Protein AF-A0A9R1W6J4-F1 (afdb_monomer_lite)

pLDDT: mean 84.49, std 11.25, range [44.78, 97.25]

Sequence (154 aa):
MYLENSIALVTLLNKDFIELGVEISDYIEMSWIESALFYTNFLIGNIANIQNEVNWDELGVEAVSRYLSFTRVMYDYMTPFVSKNPSEAFLNYMDLDIGVNSHGKNAYAEGMVYGHKYFKEMNYKRLTMVKTTVDPSNFFRNEQSIPTLSSSWK

Secondary structure (DSSP, 8-state):
---S-HHHHHHHHHHH-GGG---GGG-----HHHHHHHHTT--TT--------------SHHHHHHHHHHHHHHHHHHTTTS--SS----TTS--GGG-----STTHHHHHHHHHHHHH-HHHHHHHHHHHHHH-TT--S--TTPPPPPPTT--

InterPro domains:
  IPR012951 Berberine/berberine-like [PF08031] (89-147)
  IPR016169 FAD-binding, type PCMH, subdomain 2 [G3DSA:3.30.465.10] (86-147)

Organism: Lactuca sativa (NCBI:txid4236)

Radius of gyration: 18.95 Å; chains: 1; bounding box: 54×27×42 Å

Foldseek 3Di:
DDPDDLVVVVVVCCVPPVLLVDDSVNDDDDDPVQVVCVVVVNHVVRPDDDDDDDDDDDDDPVVVVVVVVVSVVVCVVCVVPADVPPRADAVVPDDCVQFWAPLPPCRQVRLCSNLCNHQNDSRLVSLLSVCCVPPVVPPDDDGNDRHHDDPVRD

Structure (mmCIF, N/CA/C/O backbone):
data_AF-A0A9R1W6J4-F1
#
_entry.id   AF-A0A9R1W6J4-F1
#
loop_
_atom_site.group_PDB
_atom_site.id
_atom_site.type_symbol
_atom_site.label_atom_id
_atom_site.label_alt_id
_atom_site.label_comp_id
_atom_site.label_asym_id
_atom_site.label_entity_id
_atom_site.label_seq_id
_atom_site.pdbx_PDB_ins_code
_atom_site.Cartn_x
_atom_site.Cartn_y
_atom_site.Cartn_z
_atom_site.occupancy
_atom_site.B_iso_or_equiv
_atom_site.auth_seq_id
_atom_site.auth_comp_id
_atom_site.auth_asym_id
_atom_site.auth_atom_id
_atom_site.pdbx_PDB_model_num
ATOM 1 N N . MET A 1 1 ? 21.641 -7.433 -0.922 1.00 49.81 1 MET A N 1
ATOM 2 C CA . MET A 1 1 ? 22.790 -6.647 -0.433 1.00 49.81 1 MET A CA 1
ATOM 3 C C . MET A 1 1 ? 23.864 -6.654 -1.513 1.00 49.81 1 MET A C 1
ATOM 5 O O . MET A 1 1 ? 24.483 -7.688 -1.724 1.00 49.81 1 MET A O 1
ATOM 9 N N . TYR A 1 2 ? 23.996 -5.564 -2.271 1.00 57.09 2 TYR A N 1
ATOM 10 C CA . TYR A 1 2 ? 25.115 -5.384 -3.200 1.00 57.09 2 TYR A CA 1
ATOM 11 C C . TYR A 1 2 ? 26.228 -4.693 -2.416 1.00 57.09 2 TYR A C 1
ATOM 13 O O . TYR A 1 2 ? 25.992 -3.642 -1.831 1.00 57.09 2 TYR A O 1
ATOM 21 N N . LEU A 1 3 ? 27.380 -5.348 -2.304 1.00 55.78 3 LEU A N 1
ATOM 22 C CA . LEU A 1 3 ? 28.465 -4.940 -1.405 1.00 55.78 3 LEU A CA 1
ATOM 23 C C . LEU A 1 3 ? 29.525 -4.071 -2.100 1.00 55.78 3 LEU A C 1
ATOM 25 O O . LEU A 1 3 ? 30.570 -3.800 -1.513 1.00 55.78 3 LEU A O 1
ATOM 29 N N . GLU A 1 4 ? 29.276 -3.653 -3.340 1.00 69.12 4 GLU A N 1
ATOM 30 C CA . GLU A 1 4 ? 30.167 -2.762 -4.086 1.00 69.12 4 GLU A CA 1
ATOM 31 C C . GLU A 1 4 ? 29.561 -1.350 -4.209 1.00 69.12 4 GLU A C 1
ATOM 33 O O . GLU A 1 4 ? 28.510 -1.053 -3.645 1.00 69.12 4 GLU A O 1
ATOM 38 N N . ASN A 1 5 ? 30.240 -0.456 -4.933 1.00 76.81 5 ASN A N 1
ATOM 39 C CA . ASN A 1 5 ? 29.849 0.950 -5.067 1.00 76.81 5 ASN A CA 1
ATOM 40 C C . ASN A 1 5 ? 28.531 1.111 -5.859 1.00 76.81 5 ASN A C 1
ATOM 42 O O . ASN A 1 5 ? 28.363 0.520 -6.930 1.00 76.81 5 ASN A O 1
ATOM 46 N N . SER A 1 6 ? 27.633 1.965 -5.355 1.00 80.88 6 SER A N 1
ATOM 47 C CA . SER A 1 6 ? 26.347 2.340 -5.962 1.00 80.88 6 SER A CA 1
ATOM 48 C C . SER A 1 6 ? 26.461 2.748 -7.441 1.00 80.88 6 SER A C 1
ATOM 50 O O . SER A 1 6 ? 25.622 2.363 -8.253 1.00 80.88 6 SER A O 1
ATOM 52 N N . ILE A 1 7 ? 27.546 3.422 -7.837 1.00 85.19 7 ILE A N 1
ATOM 53 C CA . ILE A 1 7 ? 27.816 3.835 -9.225 1.00 85.19 7 ILE A CA 1
ATOM 54 C C . ILE A 1 7 ? 27.919 2.631 -10.175 1.00 85.19 7 ILE A C 1
ATOM 56 O O . ILE A 1 7 ? 27.380 2.665 -11.285 1.00 85.19 7 ILE A O 1
ATOM 60 N N . ALA A 1 8 ? 28.604 1.563 -9.759 1.00 86.19 8 ALA A N 1
ATOM 61 C CA . ALA A 1 8 ? 28.786 0.372 -10.588 1.00 86.19 8 ALA A CA 1
ATOM 62 C C . ALA A 1 8 ? 27.452 -0.360 -10.793 1.00 86.19 8 ALA A C 1
ATOM 64 O O . ALA A 1 8 ? 27.123 -0.746 -11.916 1.00 86.19 8 ALA A O 1
ATOM 65 N N . LEU A 1 9 ? 26.649 -0.461 -9.730 1.00 83.19 9 LEU A N 1
ATOM 66 C CA . LEU A 1 9 ? 25.325 -1.072 -9.786 1.00 83.19 9 LEU A CA 1
ATOM 67 C C . LEU A 1 9 ? 24.363 -0.285 -10.676 1.00 83.19 9 LEU A C 1
ATOM 69 O O . LEU A 1 9 ? 23.708 -0.879 -11.528 1.00 83.19 9 LEU A O 1
ATOM 73 N N . VAL A 1 10 ? 24.310 1.042 -10.525 1.00 86.88 10 VAL A N 1
ATOM 74 C CA . VAL A 1 10 ? 23.504 1.922 -11.390 1.00 86.88 10 VAL A CA 1
ATOM 75 C C . VAL A 1 10 ? 23.895 1.736 -12.851 1.00 86.88 10 VAL A C 1
ATOM 77 O O . VAL A 1 10 ? 23.031 1.598 -13.713 1.00 86.88 10 VAL A O 1
ATOM 80 N N . THR A 1 11 ? 25.199 1.704 -13.133 1.00 88.00 11 THR A N 1
ATOM 81 C CA . THR A 1 11 ? 25.714 1.531 -14.496 1.00 88.00 11 THR A CA 1
ATOM 82 C C . THR A 1 11 ? 25.274 0.193 -15.088 1.00 88.00 11 THR A C 1
ATOM 84 O O . THR A 1 11 ? 24.854 0.142 -16.242 1.00 88.00 11 THR A O 1
ATOM 87 N N . LEU A 1 12 ? 25.333 -0.884 -14.301 1.00 87.44 12 LEU A N 1
ATOM 88 C CA . LEU A 1 12 ? 24.907 -2.213 -14.733 1.00 87.44 12 LEU A CA 1
ATOM 89 C C . LEU A 1 12 ? 23.389 -2.284 -14.951 1.00 87.44 12 LEU A C 1
ATOM 91 O O . LEU A 1 12 ? 22.940 -2.764 -15.989 1.00 87.44 12 LEU A O 1
ATOM 95 N N . LEU A 1 13 ? 22.597 -1.765 -14.009 1.00 85.62 13 LEU A N 1
ATOM 96 C CA . LEU A 1 13 ? 21.140 -1.771 -14.120 1.00 85.62 13 LEU A CA 1
ATOM 97 C C . LEU A 1 13 ? 20.657 -0.921 -15.289 1.00 85.62 13 LEU A C 1
ATOM 99 O O . LEU A 1 13 ? 19.803 -1.371 -16.033 1.00 85.62 13 LEU A O 1
ATOM 103 N N . ASN A 1 14 ? 21.229 0.258 -15.524 1.00 87.81 14 ASN A N 1
ATOM 104 C CA . ASN A 1 14 ? 20.830 1.078 -16.670 1.00 87.81 14 ASN A CA 1
ATOM 105 C C . ASN A 1 14 ? 21.302 0.510 -18.013 1.00 87.81 14 ASN A C 1
ATOM 107 O O . ASN A 1 14 ? 20.766 0.885 -19.053 1.00 87.81 14 ASN A O 1
ATOM 111 N N . LYS A 1 15 ? 22.294 -0.386 -18.012 1.00 88.19 15 LYS A N 1
ATOM 112 C CA . LYS A 1 15 ? 22.730 -1.089 -19.219 1.00 88.19 15 LYS A CA 1
ATOM 113 C C . LYS A 1 15 ? 21.732 -2.175 -19.627 1.00 88.19 15 LYS A C 1
ATOM 115 O O . LYS A 1 15 ? 21.391 -2.258 -20.803 1.00 88.19 15 LYS A O 1
ATOM 120 N N . ASP A 1 16 ? 21.292 -2.989 -18.671 1.00 88.19 16 ASP A N 1
ATOM 121 C CA . ASP A 1 16 ? 20.507 -4.197 -18.957 1.00 88.19 16 ASP A CA 1
ATOM 122 C C . ASP A 1 16 ? 18.997 -4.021 -18.677 1.00 88.19 16 ASP A C 1
ATOM 124 O O . ASP A 1 16 ? 18.184 -4.748 -19.243 1.00 88.19 16 ASP A O 1
ATOM 128 N N . PHE A 1 17 ? 18.622 -3.037 -17.852 1.00 83.06 17 PHE A N 1
ATOM 129 C CA . PHE A 1 17 ? 17.261 -2.736 -17.378 1.00 83.06 17 PHE A CA 1
ATOM 130 C C . PHE A 1 17 ? 16.983 -1.223 -17.396 1.00 83.06 17 PHE A C 1
ATOM 132 O O . PHE A 1 17 ? 16.586 -0.616 -16.394 1.00 83.06 17 PHE A O 1
ATOM 139 N N . ILE A 1 18 ? 17.240 -0.585 -18.538 1.00 83.44 18 ILE A N 1
ATOM 140 C CA . ILE A 1 18 ? 17.137 0.872 -18.703 1.00 83.44 18 ILE A CA 1
ATOM 141 C C . ILE A 1 18 ? 15.747 1.428 -18.346 1.00 83.44 18 ILE A C 1
ATOM 143 O O . ILE A 1 18 ? 15.620 2.567 -17.902 1.00 83.44 18 ILE A O 1
ATOM 147 N N . GLU A 1 19 ? 14.701 0.613 -18.476 1.00 73.62 19 GLU A N 1
ATOM 148 C CA . GLU A 1 19 ? 13.322 0.942 -18.119 1.00 73.62 19 GLU A CA 1
ATOM 149 C C . GLU A 1 19 ? 13.107 1.217 -16.624 1.00 73.62 19 GLU A C 1
ATOM 151 O O . GLU A 1 19 ? 12.115 1.849 -16.261 1.00 73.62 19 GLU A O 1
ATOM 156 N N . LEU A 1 20 ? 14.018 0.772 -15.751 1.00 78.19 20 LEU A N 1
ATOM 157 C CA . LEU A 1 20 ? 13.934 1.033 -14.313 1.00 78.19 20 LEU A CA 1
ATOM 158 C C . LEU A 1 20 ? 14.317 2.474 -13.949 1.00 78.19 20 LEU A C 1
ATOM 160 O O . LEU A 1 20 ? 13.960 2.92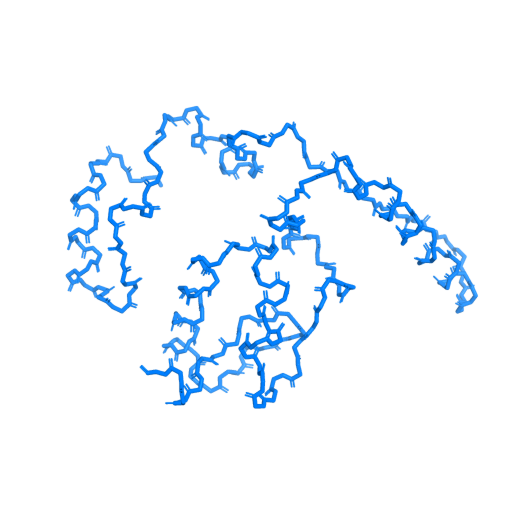9 -12.855 1.00 78.19 20 LEU A O 1
ATOM 164 N N . GLY A 1 21 ? 15.027 3.176 -14.846 1.00 81.94 21 GLY A N 1
ATOM 165 C CA . GLY A 1 21 ? 15.426 4.575 -14.679 1.00 81.94 21 GLY A CA 1
ATOM 166 C C . GLY A 1 21 ? 16.044 4.837 -13.308 1.00 81.94 21 GLY A C 1
ATOM 167 O O . GLY A 1 21 ? 15.566 5.699 -12.567 1.00 81.94 21 GLY A O 1
ATOM 168 N N . VAL A 1 22 ? 17.015 4.010 -12.912 1.00 83.00 22 VAL A N 1
ATOM 169 C CA . VAL A 1 22 ? 17.619 4.109 -11.581 1.00 83.00 22 VAL A CA 1
ATOM 170 C C . VAL A 1 22 ? 18.742 5.139 -11.625 1.00 83.00 22 VAL A C 1
ATOM 172 O O . VAL A 1 22 ? 19.645 5.060 -12.455 1.00 83.00 22 VAL A O 1
ATOM 175 N N . GLU A 1 23 ? 18.692 6.109 -10.730 1.00 84.25 23 GLU A N 1
ATOM 176 C CA . GLU A 1 23 ? 19.676 7.165 -10.541 1.00 84.25 23 GLU A CA 1
ATOM 177 C C . GLU A 1 23 ? 20.507 6.891 -9.281 1.00 84.25 23 GLU A C 1
ATOM 179 O O . GLU A 1 23 ? 20.104 6.146 -8.390 1.00 84.25 23 GLU A O 1
ATOM 184 N N . ILE A 1 24 ? 21.689 7.511 -9.169 1.00 82.25 24 ILE A N 1
ATOM 185 C CA . ILE A 1 24 ? 22.509 7.411 -7.946 1.00 82.25 24 ILE A CA 1
ATOM 186 C C . ILE A 1 24 ? 21.724 7.906 -6.718 1.00 82.25 24 ILE A C 1
ATOM 188 O O . ILE A 1 24 ? 21.856 7.340 -5.639 1.00 82.25 24 ILE A O 1
ATOM 192 N N . SER A 1 25 ? 20.892 8.937 -6.886 1.00 78.38 25 SER A N 1
ATOM 193 C CA . SER A 1 25 ? 20.053 9.539 -5.837 1.00 78.38 25 SER A CA 1
ATOM 194 C C . SER A 1 25 ? 19.058 8.560 -5.202 1.00 78.38 25 SER A C 1
ATOM 196 O O . SER A 1 25 ? 18.574 8.808 -4.100 1.00 78.38 25 SER A O 1
ATOM 198 N N . ASP A 1 26 ? 18.770 7.443 -5.867 1.00 73.81 26 ASP A N 1
ATOM 199 C CA . ASP A 1 26 ? 17.895 6.388 -5.356 1.00 73.81 26 ASP A CA 1
ATOM 200 C C . ASP A 1 26 ? 18.576 5.436 -4.385 1.00 73.81 26 ASP A C 1
ATOM 202 O O . ASP A 1 26 ? 17.908 4.663 -3.693 1.00 73.81 26 ASP A O 1
ATOM 206 N N . TYR A 1 27 ? 19.905 5.458 -4.360 1.00 75.62 27 TYR A N 1
ATOM 207 C CA . TYR A 1 27 ? 20.688 4.597 -3.501 1.00 75.62 27 TYR A CA 1
ATOM 208 C C . TYR A 1 27 ? 20.902 5.273 -2.164 1.00 75.62 27 TYR A C 1
ATOM 210 O O . TYR A 1 27 ? 21.506 6.337 -2.053 1.00 75.62 27 TYR A O 1
ATOM 218 N N . ILE A 1 28 ? 20.440 4.592 -1.125 1.00 71.69 28 ILE A N 1
ATOM 219 C CA . ILE A 1 28 ? 20.825 4.903 0.240 1.00 71.69 28 ILE A CA 1
ATOM 220 C C . ILE A 1 28 ? 22.025 4.019 0.551 1.00 71.69 28 ILE A C 1
ATOM 222 O O . ILE A 1 28 ? 21.882 2.815 0.775 1.00 71.69 28 ILE A O 1
ATOM 226 N N . GLU A 1 29 ? 23.215 4.613 0.532 1.00 74.00 29 GLU A N 1
ATOM 227 C CA . GLU A 1 29 ? 24.392 3.955 1.086 1.00 74.00 29 GLU A CA 1
ATOM 228 C C . GLU A 1 29 ? 24.224 3.853 2.601 1.00 74.00 29 GLU A C 1
ATOM 230 O O . GLU A 1 29 ? 23.940 4.836 3.284 1.00 74.00 29 GLU A O 1
ATOM 235 N N . MET A 1 30 ? 24.348 2.634 3.113 1.00 75.12 30 MET A N 1
ATOM 236 C CA . MET A 1 30 ? 24.127 2.323 4.518 1.00 75.12 30 MET A CA 1
ATOM 237 C C . MET A 1 30 ? 25.144 1.289 4.986 1.00 75.12 30 MET A C 1
ATOM 239 O O . MET A 1 30 ? 25.590 0.430 4.220 1.00 75.12 30 MET A O 1
ATOM 243 N N . SER A 1 31 ? 25.515 1.362 6.259 1.00 78.19 31 SER A N 1
ATOM 244 C CA . SER A 1 31 ? 26.324 0.338 6.910 1.00 78.19 31 SER A CA 1
ATOM 245 C C . SER A 1 31 ? 25.568 -0.993 6.989 1.00 78.19 31 SER A C 1
ATOM 247 O O . SER A 1 31 ? 24.343 -1.062 6.875 1.00 78.19 31 SER A O 1
ATOM 249 N N . TRP A 1 32 ? 26.288 -2.088 7.232 1.00 75.06 32 TRP A N 1
ATOM 250 C CA . TRP A 1 32 ? 25.673 -3.414 7.361 1.00 75.06 32 TRP A CA 1
ATOM 251 C C . TRP A 1 32 ? 24.665 -3.500 8.524 1.00 75.06 32 TRP A C 1
ATOM 253 O O . TRP A 1 32 ? 23.683 -4.233 8.419 1.00 75.06 32 TRP A O 1
ATOM 263 N N . ILE A 1 33 ? 24.876 -2.737 9.607 1.00 74.50 33 ILE A N 1
ATOM 264 C CA . ILE A 1 33 ? 23.955 -2.666 10.756 1.00 74.50 33 ILE A CA 1
ATOM 265 C C . ILE A 1 33 ? 22.655 -1.985 10.333 1.00 74.50 33 ILE A C 1
ATOM 267 O O . ILE A 1 33 ? 21.569 -2.503 10.579 1.00 74.50 33 ILE A O 1
ATOM 271 N N . GLU A 1 34 ? 22.766 -0.847 9.653 1.00 72.12 34 GLU A N 1
ATOM 272 C CA . GLU A 1 34 ? 21.617 -0.120 9.114 1.00 72.12 34 GLU A CA 1
ATOM 273 C C . GLU A 1 34 ? 20.867 -0.951 8.068 1.00 72.12 34 GLU A C 1
ATOM 275 O O . GLU A 1 34 ? 19.640 -0.958 8.058 1.00 72.12 34 GLU A O 1
ATOM 280 N N . SER A 1 35 ? 21.581 -1.730 7.249 1.00 71.50 35 SER A N 1
ATOM 281 C CA . SER A 1 35 ? 20.969 -2.668 6.306 1.00 71.50 35 SER A CA 1
ATOM 282 C C . SER A 1 35 ? 20.190 -3.778 7.014 1.00 71.50 35 SER A C 1
ATOM 284 O O . SER A 1 35 ? 19.076 -4.098 6.602 1.00 71.50 35 SER A O 1
ATOM 286 N N . ALA A 1 36 ? 20.720 -4.339 8.105 1.00 74.06 36 ALA A N 1
ATOM 287 C CA . ALA A 1 36 ? 20.006 -5.336 8.900 1.00 74.06 36 ALA A CA 1
ATOM 288 C C . ALA A 1 36 ? 18.703 -4.773 9.501 1.00 74.06 36 ALA A C 1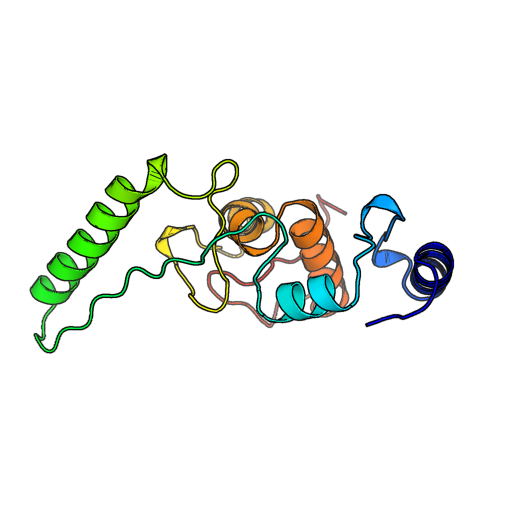
ATOM 290 O O . ALA A 1 36 ? 17.688 -5.466 9.492 1.00 74.06 36 ALA A O 1
ATOM 291 N N . LEU A 1 37 ? 18.711 -3.514 9.958 1.00 69.50 37 LEU A N 1
ATOM 292 C CA . LEU A 1 37 ? 17.510 -2.811 10.432 1.00 69.50 37 LEU A CA 1
ATOM 293 C C . LEU A 1 37 ? 16.527 -2.502 9.290 1.00 69.50 37 LEU A C 1
ATOM 295 O O . LEU A 1 37 ? 15.321 -2.696 9.433 1.00 69.50 37 LEU A O 1
ATOM 299 N N . PHE A 1 38 ? 17.032 -2.106 8.120 1.00 67.19 38 PHE A N 1
ATOM 300 C CA . PHE A 1 38 ? 16.219 -1.885 6.924 1.00 67.19 38 PHE A CA 1
ATOM 301 C C . PHE A 1 38 ? 15.443 -3.151 6.526 1.00 67.19 38 PHE A C 1
ATOM 303 O O . PHE A 1 38 ? 14.241 -3.084 6.274 1.00 67.19 38 PHE A O 1
ATOM 310 N N . TYR A 1 39 ? 16.097 -4.320 6.528 1.00 62.50 39 TYR A N 1
ATOM 311 C CA . TYR A 1 39 ? 15.454 -5.600 6.196 1.00 62.50 39 TYR A CA 1
ATOM 312 C C . TYR A 1 39 ? 14.388 -6.039 7.211 1.00 62.50 39 TYR A C 1
ATOM 314 O O . TYR A 1 39 ? 13.487 -6.796 6.851 1.00 62.50 39 TYR A O 1
ATOM 322 N N . THR A 1 40 ? 14.448 -5.556 8.454 1.00 62.38 40 THR A N 1
ATOM 323 C CA . THR A 1 40 ? 13.400 -5.773 9.464 1.00 62.38 40 THR A CA 1
ATOM 324 C C . THR A 1 40 ? 12.331 -4.674 9.461 1.00 62.38 40 THR A C 1
ATOM 326 O O . THR A 1 40 ? 11.495 -4.635 10.361 1.00 62.38 40 THR A O 1
ATOM 329 N N . ASN A 1 41 ? 12.305 -3.822 8.426 1.00 63.72 41 ASN A N 1
ATOM 330 C CA . ASN A 1 41 ? 11.410 -2.669 8.254 1.00 63.72 41 ASN A CA 1
ATOM 331 C C . ASN A 1 41 ? 11.587 -1.552 9.299 1.00 63.72 41 ASN A C 1
ATOM 333 O O . ASN A 1 41 ? 10.712 -0.699 9.452 1.00 63.72 41 ASN A O 1
ATOM 337 N N . PHE A 1 42 ? 12.734 -1.505 9.975 1.00 65.12 42 PHE A N 1
ATOM 338 C CA . PHE A 1 42 ? 13.154 -0.368 10.787 1.00 65.12 42 PHE A CA 1
ATOM 339 C C . PHE A 1 42 ? 14.068 0.530 9.950 1.00 65.12 42 PHE A C 1
ATOM 341 O O . PHE A 1 42 ? 15.294 0.439 10.003 1.00 65.12 42 PHE A O 1
ATOM 348 N N . LEU A 1 43 ? 13.459 1.396 9.134 1.00 64.75 43 LEU A N 1
ATOM 349 C CA . LEU A 1 43 ? 14.200 2.455 8.446 1.00 64.75 43 LEU A CA 1
ATOM 350 C C . LEU A 1 43 ? 14.887 3.366 9.471 1.00 64.75 43 LEU A C 1
ATOM 352 O O . LEU A 1 43 ? 14.329 3.650 10.533 1.00 64.75 43 LEU A O 1
ATOM 356 N N . ILE A 1 44 ? 16.070 3.879 9.130 1.00 64.44 44 ILE A N 1
ATOM 357 C CA . ILE A 1 44 ? 16.744 4.909 9.929 1.00 64.44 44 ILE A CA 1
ATOM 358 C C . ILE A 1 44 ? 15.786 6.098 10.090 1.00 64.44 44 ILE A C 1
ATOM 360 O O . ILE A 1 44 ? 15.309 6.655 9.102 1.00 64.44 44 ILE A O 1
ATOM 364 N N . GLY A 1 45 ? 15.494 6.469 11.338 1.00 68.94 45 GLY A N 1
ATOM 365 C CA . GLY A 1 45 ? 14.545 7.534 11.681 1.00 68.94 45 GLY A CA 1
ATOM 366 C C . GLY A 1 45 ? 13.164 7.046 12.136 1.00 68.94 45 GLY A C 1
ATOM 367 O O . GLY A 1 45 ? 12.458 7.809 12.793 1.00 68.94 45 GLY A O 1
ATOM 368 N N . ASN A 1 46 ? 12.805 5.780 11.892 1.00 69.56 46 ASN A N 1
ATOM 369 C CA . ASN A 1 46 ? 11.586 5.174 12.431 1.00 69.56 46 ASN A CA 1
ATOM 370 C C . ASN A 1 46 ? 11.890 4.492 13.775 1.00 69.56 46 ASN A C 1
ATOM 372 O O . ASN A 1 46 ? 12.668 3.545 13.843 1.00 69.56 46 ASN A O 1
ATOM 376 N N . ILE A 1 47 ? 11.270 4.977 14.855 1.00 77.81 47 ILE A N 1
ATOM 377 C CA . ILE A 1 47 ? 11.518 4.480 16.223 1.00 77.81 47 ILE A CA 1
ATOM 378 C C . ILE A 1 47 ? 10.688 3.219 16.518 1.00 77.81 47 ILE A C 1
ATOM 380 O O . ILE A 1 47 ? 11.137 2.333 17.241 1.00 77.81 47 ILE A O 1
ATOM 384 N N . ALA A 1 48 ? 9.478 3.130 15.961 1.00 76.56 48 ALA A N 1
ATOM 385 C CA . ALA A 1 48 ? 8.571 1.999 16.128 1.00 76.56 48 ALA A CA 1
ATOM 386 C C . ALA A 1 48 ? 7.546 1.936 14.986 1.00 76.56 48 ALA A C 1
ATOM 388 O O . ALA A 1 48 ? 7.211 2.959 14.389 1.00 76.56 48 ALA A O 1
ATOM 389 N N . ASN A 1 49 ? 7.011 0.740 14.742 1.00 76.62 49 ASN A N 1
ATOM 390 C CA . ASN A 1 49 ? 5.768 0.537 14.004 1.00 76.62 49 ASN A CA 1
ATOM 391 C C . ASN A 1 49 ? 4.676 0.170 15.021 1.00 76.62 49 ASN A C 1
ATOM 393 O O . ASN A 1 49 ? 4.887 -0.719 15.846 1.00 76.62 49 ASN A O 1
ATOM 397 N N . ILE A 1 50 ? 3.550 0.884 15.005 1.00 81.44 50 ILE A N 1
ATOM 398 C CA . ILE A 1 50 ? 2.453 0.706 15.962 1.00 81.44 50 ILE A CA 1
ATOM 399 C C . ILE A 1 50 ? 1.253 0.146 15.205 1.00 81.44 50 ILE A C 1
ATOM 401 O O . ILE A 1 50 ? 0.699 0.815 14.336 1.00 81.44 50 ILE A O 1
ATOM 405 N N . GLN A 1 51 ? 0.840 -1.068 15.564 1.00 82.62 51 GLN A N 1
ATOM 406 C CA . GLN A 1 51 ? -0.338 -1.723 15.004 1.00 82.62 51 GLN A CA 1
ATOM 407 C C . GLN A 1 51 ? -1.532 -1.547 15.949 1.00 82.62 51 GLN A C 1
ATOM 409 O O . GLN A 1 51 ? -1.458 -1.912 17.122 1.00 82.62 51 GLN A O 1
ATOM 414 N N . ASN A 1 52 ? -2.636 -1.006 15.429 1.00 82.00 52 ASN A N 1
ATOM 415 C CA . ASN A 1 52 ? -3.916 -0.955 16.134 1.00 82.00 52 ASN A CA 1
ATOM 416 C C . ASN A 1 52 ? -4.758 -2.159 15.702 1.00 82.00 52 ASN A C 1
ATOM 418 O O . ASN A 1 52 ? -5.281 -2.181 14.591 1.00 82.00 52 ASN A O 1
ATOM 422 N N . GLU A 1 53 ? -4.879 -3.157 16.572 1.00 85.38 53 GLU A N 1
ATOM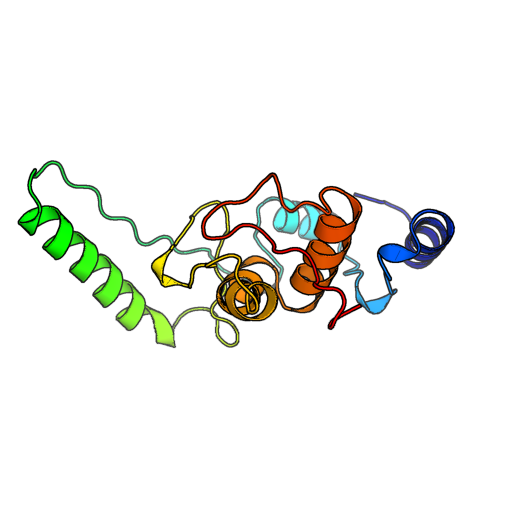 423 C CA . GLU A 1 53 ? -5.642 -4.379 16.314 1.00 85.38 53 GLU A CA 1
ATOM 424 C C . GLU A 1 53 ? -6.736 -4.549 17.367 1.00 85.38 53 GLU A C 1
ATOM 426 O O . GLU A 1 53 ? -6.534 -4.269 18.551 1.00 85.38 53 GLU A O 1
ATOM 431 N N . VAL A 1 54 ? -7.906 -5.011 16.931 1.00 88.19 54 VAL A N 1
ATOM 432 C CA . VAL A 1 54 ? -9.025 -5.353 17.807 1.00 88.19 54 VAL A CA 1
ATOM 433 C C . VAL A 1 54 ? -9.508 -6.741 17.417 1.00 88.19 54 VAL A C 1
ATOM 435 O O . VAL A 1 54 ? -9.892 -6.960 16.274 1.00 88.19 54 VAL A O 1
ATOM 438 N N . ASN A 1 55 ? -9.505 -7.655 18.383 1.00 89.38 55 ASN A N 1
ATOM 439 C CA . ASN A 1 55 ? -10.026 -9.011 18.245 1.00 89.38 55 ASN A CA 1
ATOM 440 C C . ASN A 1 55 ? -11.306 -9.142 19.074 1.00 89.38 55 ASN A C 1
ATOM 442 O O . ASN A 1 55 ? -11.368 -8.636 20.198 1.00 89.38 55 ASN A O 1
ATOM 446 N N . TRP A 1 56 ? -12.328 -9.802 18.530 1.00 92.94 56 TRP A N 1
ATOM 447 C CA . TRP A 1 56 ? -13.606 -10.000 19.212 1.00 92.94 56 TRP A CA 1
ATOM 448 C C . TRP A 1 56 ? -14.275 -11.313 18.792 1.00 92.94 56 TRP A C 1
ATOM 450 O O . TRP A 1 56 ? -14.149 -11.737 17.647 1.00 92.94 56 TRP A O 1
ATOM 460 N N . ASP A 1 57 ? -15.036 -11.914 19.710 1.00 94.00 57 ASP A N 1
ATOM 461 C CA . ASP A 1 57 ? -15.777 -13.168 19.474 1.00 94.00 57 ASP A CA 1
ATOM 462 C C . ASP A 1 57 ? -17.270 -12.935 19.161 1.00 94.00 57 ASP A C 1
ATOM 464 O O . ASP A 1 57 ? -18.002 -13.855 18.795 1.00 94.00 57 ASP A O 1
ATOM 468 N N . GLU A 1 58 ? -17.753 -11.701 19.332 1.00 95.38 58 GLU A N 1
ATOM 469 C CA . GLU A 1 58 ? -19.161 -11.347 19.140 1.00 95.38 58 GLU A CA 1
ATOM 470 C C . GLU A 1 58 ? -19.553 -11.343 17.654 1.00 95.38 58 GLU A C 1
ATOM 472 O O . GLU A 1 58 ? -18.940 -10.678 16.817 1.00 95.38 58 GLU A O 1
ATOM 477 N N . LEU A 1 59 ? -20.617 -12.075 17.324 1.00 93.06 59 LEU A N 1
ATOM 478 C CA . LEU A 1 59 ? -21.123 -12.184 15.960 1.00 93.06 59 LEU A CA 1
ATOM 479 C C . LEU A 1 59 ? -22.149 -11.088 15.651 1.00 93.06 59 LEU A C 1
ATOM 481 O O . LEU A 1 59 ? -22.873 -10.622 16.526 1.00 93.06 59 LEU A O 1
ATOM 485 N N . GLY A 1 60 ? -22.274 -10.749 14.368 1.00 95.12 60 GLY A N 1
ATOM 486 C CA . GLY A 1 60 ? -23.302 -9.838 13.866 1.00 95.12 60 GLY A CA 1
ATOM 487 C C . GLY A 1 60 ? -22.752 -8.501 13.375 1.00 95.12 60 GLY A C 1
ATOM 488 O O . GLY A 1 60 ? -21.669 -8.054 13.750 1.00 95.12 60 GLY A O 1
ATOM 489 N N . VAL A 1 61 ? -23.523 -7.853 12.502 1.00 93.62 61 VAL A N 1
ATOM 490 C CA . VAL A 1 61 ? -23.132 -6.591 11.849 1.00 93.62 61 VAL A CA 1
ATOM 491 C C . VAL A 1 61 ? -22.973 -5.432 12.837 1.00 93.62 61 VAL A C 1
ATOM 493 O O . VAL A 1 61 ? -22.184 -4.521 12.594 1.00 93.62 61 VAL A O 1
ATOM 496 N N . GLU A 1 62 ? -23.680 -5.478 13.967 1.00 95.06 62 GLU A N 1
ATOM 497 C CA . GLU A 1 62 ? -23.588 -4.473 15.031 1.00 95.06 62 GLU A CA 1
ATOM 498 C C . GLU A 1 62 ? -22.227 -4.528 15.732 1.00 95.06 62 GLU A C 1
ATOM 500 O O . GLU A 1 62 ? -21.573 -3.495 15.886 1.00 95.06 62 GLU A O 1
ATOM 505 N N . ALA A 1 63 ? -21.759 -5.735 16.071 1.00 93.44 63 ALA A N 1
ATOM 506 C CA . ALA A 1 63 ? -20.432 -5.956 16.637 1.00 93.44 63 ALA A CA 1
ATOM 507 C C . ALA A 1 63 ? -19.339 -5.476 15.672 1.00 93.44 63 ALA A C 1
ATOM 509 O O . ALA A 1 63 ? -18.503 -4.658 16.054 1.00 93.44 63 ALA A O 1
ATOM 510 N N . VAL A 1 64 ? -19.409 -5.892 14.400 1.00 91.00 64 VAL A N 1
ATOM 511 C CA . VAL A 1 64 ? -18.498 -5.432 13.335 1.00 91.00 64 VAL A CA 1
ATOM 512 C C . VAL A 1 64 ? -18.458 -3.902 13.267 1.00 91.00 64 VAL A C 1
ATOM 514 O O . VAL A 1 64 ? -17.382 -3.310 13.318 1.00 91.00 64 VAL A O 1
ATOM 517 N N . SER A 1 65 ? -19.622 -3.247 13.214 1.00 93.25 65 SER A N 1
ATOM 518 C CA . SER A 1 65 ? -19.707 -1.781 13.131 1.00 93.25 65 SER A CA 1
ATOM 519 C C . SER A 1 65 ? -19.076 -1.096 14.344 1.00 93.25 65 SER A C 1
ATOM 521 O O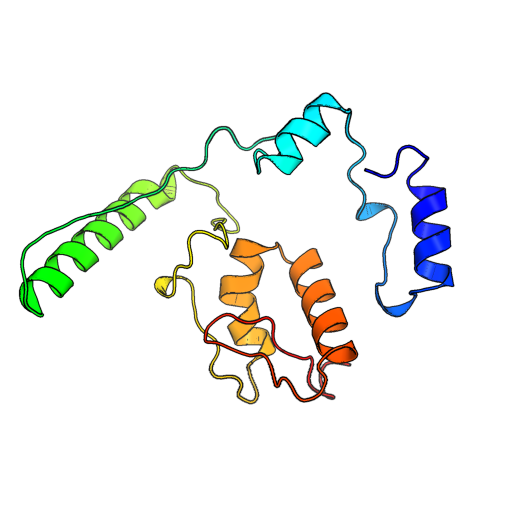 . SER A 1 65 ? -18.342 -0.118 14.195 1.00 93.25 65 SER A O 1
ATOM 523 N N . ARG A 1 66 ? -19.322 -1.622 15.549 1.00 94.31 66 ARG A N 1
ATOM 524 C CA . ARG A 1 66 ? -18.770 -1.087 16.798 1.00 94.31 66 ARG A CA 1
ATOM 525 C C . ARG A 1 66 ? -17.248 -1.206 16.834 1.00 94.31 66 ARG A C 1
ATOM 527 O O . ARG A 1 66 ? -16.579 -0.204 17.078 1.00 94.31 66 ARG A O 1
ATOM 534 N N . TYR A 1 67 ? -16.690 -2.383 16.566 1.00 93.88 67 TYR A N 1
ATOM 535 C CA . TYR A 1 67 ? -15.242 -2.584 16.656 1.00 93.88 67 TYR A CA 1
ATOM 536 C C . TYR A 1 67 ? -14.475 -1.850 15.549 1.00 93.88 67 TYR A C 1
ATOM 538 O O . TYR A 1 67 ? -13.442 -1.249 15.841 1.00 93.88 67 TYR A O 1
ATOM 546 N N . LEU A 1 68 ? -15.025 -1.768 14.330 1.00 91.75 68 LEU A N 1
ATOM 547 C CA . LEU A 1 68 ? -14.485 -0.896 13.277 1.00 91.75 68 LEU A CA 1
ATOM 548 C C . LEU A 1 68 ? -14.532 0.590 13.662 1.00 91.75 68 LEU A C 1
ATOM 550 O O . LEU A 1 68 ? -13.638 1.357 13.315 1.00 91.75 68 LEU A O 1
ATOM 554 N N . SER A 1 69 ? -15.564 1.032 14.388 1.00 93.06 69 SER A N 1
ATOM 555 C CA . SER A 1 69 ? -15.608 2.419 14.866 1.00 93.06 69 SER A CA 1
ATOM 556 C C . SER A 1 69 ? -14.502 2.706 15.888 1.00 93.06 69 SER A C 1
ATOM 558 O O . SER A 1 69 ? -13.898 3.775 15.850 1.00 93.06 69 SER A O 1
ATOM 560 N N . PHE A 1 70 ? -14.174 1.742 16.756 1.00 93.06 70 PHE A N 1
ATOM 561 C CA . PHE A 1 70 ? -13.113 1.896 17.751 1.00 93.06 70 PHE A CA 1
ATOM 562 C C . PHE A 1 70 ? -11.725 1.995 17.124 1.00 93.06 70 PHE A C 1
ATOM 564 O O . PHE A 1 70 ? -10.942 2.851 17.539 1.00 93.06 70 PHE A O 1
ATOM 571 N N . THR A 1 71 ? -11.420 1.179 16.111 1.00 90.81 71 THR A N 1
ATOM 572 C CA . THR A 1 71 ? -10.128 1.263 15.411 1.00 90.81 71 THR A CA 1
ATOM 573 C C . THR A 1 71 ? -9.952 2.613 14.721 1.00 90.81 71 THR A C 1
ATOM 575 O O . THR A 1 71 ? -8.882 3.209 14.824 1.00 90.81 71 THR A O 1
ATOM 578 N N . ARG A 1 72 ? -11.013 3.151 14.106 1.00 91.56 72 ARG A N 1
ATOM 579 C CA . ARG A 1 72 ? -10.999 4.480 13.469 1.00 91.56 72 ARG A CA 1
ATOM 580 C C . ARG A 1 72 ? -10.803 5.613 14.474 1.00 91.56 72 ARG A C 1
ATOM 582 O O . ARG A 1 72 ? -9.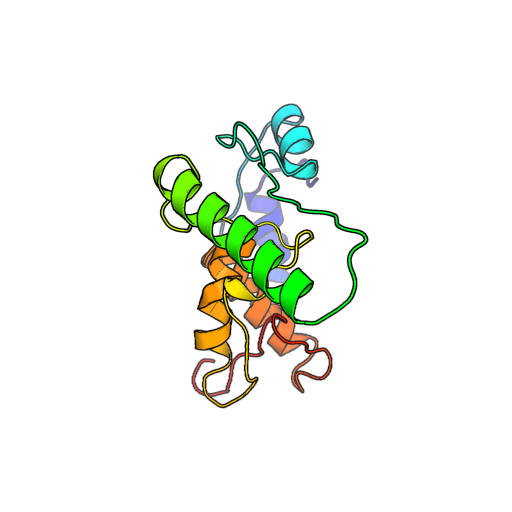940 6.457 14.270 1.00 91.56 72 ARG A O 1
ATOM 589 N N . VAL A 1 73 ? -11.517 5.585 15.603 1.00 93.12 73 VAL A N 1
ATOM 590 C CA . VAL A 1 73 ? -11.323 6.567 16.687 1.00 93.12 73 VAL A CA 1
ATOM 591 C C . VAL A 1 73 ? -9.887 6.531 17.218 1.00 93.12 73 VAL A C 1
ATOM 593 O O . VAL A 1 73 ? -9.288 7.581 17.453 1.00 93.12 73 VAL A O 1
ATOM 596 N N . MET A 1 74 ? -9.311 5.337 17.383 1.00 89.88 74 MET A N 1
ATOM 597 C CA . MET A 1 74 ? -7.923 5.191 17.821 1.00 89.88 74 MET A CA 1
ATOM 598 C C . MET A 1 74 ? -6.932 5.723 16.775 1.00 89.88 74 MET A C 1
ATOM 600 O O . MET A 1 74 ? -5.983 6.422 17.127 1.00 89.88 74 MET A O 1
ATOM 604 N N . TYR A 1 75 ? -7.159 5.443 15.489 1.00 88.75 75 TYR A N 1
ATOM 605 C CA . TYR A 1 75 ? -6.354 5.977 14.388 1.00 88.75 75 TYR A CA 1
ATOM 606 C C . TYR A 1 75 ? -6.373 7.516 14.363 1.00 88.75 75 TYR A C 1
ATOM 608 O O . TYR A 1 75 ? -5.317 8.157 14.322 1.00 88.75 75 TYR A O 1
ATOM 616 N N . ASP A 1 76 ? -7.557 8.120 14.478 1.00 89.75 76 ASP A N 1
ATOM 617 C CA . ASP A 1 76 ? -7.722 9.576 14.516 1.00 89.75 76 ASP A CA 1
ATOM 618 C C . ASP A 1 76 ? -6.999 10.190 15.722 1.00 89.75 76 ASP A C 1
ATOM 620 O O . ASP A 1 76 ? -6.287 11.188 15.591 1.00 89.75 76 ASP A O 1
ATOM 624 N N . TYR A 1 77 ? -7.106 9.556 16.893 1.00 90.94 77 TYR A N 1
ATOM 625 C CA . TYR A 1 77 ? -6.404 9.984 18.103 1.00 90.94 77 TYR A CA 1
ATOM 626 C C . TYR A 1 77 ? -4.875 9.923 17.958 1.00 90.94 77 TYR A C 1
ATOM 628 O O . TYR A 1 77 ? -4.169 10.802 18.455 1.00 90.94 77 TYR A O 1
ATOM 636 N N . MET A 1 78 ? -4.354 8.907 17.263 1.00 88.06 78 MET A N 1
ATOM 637 C CA . MET A 1 78 ? -2.915 8.698 17.063 1.00 88.06 78 MET A CA 1
ATOM 638 C C . MET A 1 78 ? -2.315 9.569 15.951 1.00 88.06 78 MET A C 1
ATOM 640 O O . MET A 1 78 ? -1.109 9.827 15.958 1.00 88.06 78 MET A O 1
ATOM 644 N N . THR A 1 79 ? -3.139 10.073 15.027 1.00 87.62 79 THR A N 1
ATOM 645 C CA . THR A 1 79 ? -2.735 10.888 13.866 1.00 87.62 79 THR A CA 1
ATOM 646 C C . THR A 1 79 ? -1.708 12.001 14.168 1.00 87.62 79 THR A C 1
ATOM 648 O O . THR A 1 79 ? -0.742 12.135 13.411 1.00 87.62 79 THR A O 1
ATOM 651 N N . PRO A 1 80 ? -1.818 12.816 15.239 1.00 88.31 80 PRO A N 1
ATOM 652 C CA . PRO A 1 80 ? -0.831 13.863 15.506 1.00 88.31 80 PRO A CA 1
ATOM 653 C C . PRO A 1 80 ? 0.536 13.349 15.989 1.00 88.31 80 PRO A C 1
ATOM 655 O O . PRO A 1 80 ? 1.485 14.140 15.956 1.00 88.31 80 PRO A O 1
ATOM 658 N N . PHE A 1 81 ? 0.643 12.084 16.411 1.00 85.56 81 PHE A N 1
ATOM 659 C CA . PHE A 1 81 ? 1.832 11.492 17.040 1.00 85.56 81 PHE A CA 1
ATOM 660 C C . PHE A 1 81 ? 2.620 10.539 16.129 1.00 85.56 81 PHE A C 1
ATOM 662 O O . PHE A 1 81 ? 3.750 10.186 16.458 1.00 85.56 81 PHE A O 1
ATOM 669 N N . VAL A 1 82 ? 2.040 10.116 15.004 1.00 85.50 82 VAL A N 1
ATOM 670 C CA . VAL A 1 82 ? 2.672 9.206 14.033 1.00 85.50 82 VAL A CA 1
ATOM 671 C C . VAL A 1 82 ? 3.323 9.973 12.874 1.00 85.50 82 VAL A C 1
ATOM 673 O O . VAL A 1 82 ? 3.334 11.208 12.857 1.00 85.50 82 VAL A O 1
ATOM 676 N N . SER A 1 83 ? 3.905 9.246 11.913 1.00 78.56 83 SER A N 1
ATOM 677 C CA . SER A 1 83 ? 4.539 9.824 10.723 1.00 78.56 83 SER A CA 1
ATOM 678 C C . SER A 1 83 ? 3.596 10.770 9.969 1.00 78.56 83 SER A C 1
ATOM 680 O O . SER A 1 83 ? 2.385 10.552 9.875 1.00 78.56 83 SER A O 1
ATOM 682 N N . LYS A 1 84 ? 4.164 11.857 9.437 1.00 73.94 84 LYS A N 1
ATOM 683 C CA . LYS A 1 84 ? 3.439 12.886 8.682 1.00 73.94 84 LYS A CA 1
ATOM 684 C C . LYS A 1 84 ? 4.092 13.068 7.317 1.00 73.94 84 LYS A C 1
ATOM 686 O O . LYS A 1 84 ? 5.314 13.102 7.224 1.00 73.94 84 LYS A O 1
ATOM 691 N N . ASN A 1 85 ? 3.258 13.282 6.299 1.00 66.19 85 ASN A N 1
ATOM 692 C CA . ASN A 1 85 ? 3.643 13.618 4.921 1.00 66.19 85 ASN A CA 1
ATOM 693 C C . ASN A 1 85 ? 4.523 12.573 4.189 1.00 66.19 85 ASN A C 1
ATOM 695 O O . ASN A 1 85 ? 5.672 12.873 3.873 1.00 66.19 85 ASN A O 1
ATOM 699 N N . PRO A 1 86 ? 3.988 11.394 3.817 1.00 70.12 86 PRO A N 1
ATOM 700 C CA . PRO A 1 86 ? 2.653 10.875 4.110 1.00 70.12 86 PRO A CA 1
ATOM 701 C C . PRO A 1 86 ? 2.592 10.206 5.490 1.00 70.12 86 PRO A C 1
ATOM 703 O O . PRO A 1 86 ? 3.611 9.871 6.084 1.00 70.12 86 PRO A O 1
ATOM 706 N N . SER A 1 87 ? 1.378 9.992 5.998 1.00 79.06 87 SER A N 1
ATOM 707 C CA . SER A 1 87 ? 1.179 8.989 7.048 1.00 79.06 87 SER A CA 1
ATOM 708 C C . SER A 1 87 ? 1.473 7.622 6.428 1.00 79.06 87 SER A C 1
ATOM 710 O O . SER A 1 87 ? 0.704 7.159 5.575 1.00 79.06 87 SER A O 1
ATOM 712 N N . GLU A 1 88 ? 2.646 7.085 6.768 1.00 83.88 88 GLU A N 1
ATOM 713 C CA . GLU A 1 88 ? 3.195 5.836 6.233 1.00 83.88 88 GLU A CA 1
ATOM 714 C C . GLU A 1 88 ? 2.349 4.642 6.696 1.00 83.88 88 GLU A C 1
ATOM 716 O O . GLU A 1 88 ? 1.847 4.619 7.820 1.00 83.88 88 GLU A O 1
ATOM 721 N N . ALA A 1 89 ? 2.205 3.647 5.825 1.00 84.75 89 ALA A N 1
ATOM 722 C CA . ALA A 1 89 ? 1.502 2.402 6.105 1.00 84.75 89 ALA A CA 1
ATOM 723 C C . ALA A 1 89 ? 2.392 1.216 5.730 1.00 84.75 89 ALA A C 1
ATOM 725 O O . ALA A 1 89 ? 3.296 1.340 4.903 1.00 84.75 89 ALA A O 1
ATOM 726 N N . PHE A 1 90 ? 2.132 0.048 6.314 1.00 83.88 90 PHE A N 1
ATOM 727 C CA . PHE A 1 90 ? 2.902 -1.158 6.029 1.00 83.88 90 PHE A CA 1
ATOM 728 C C . PHE A 1 90 ? 2.057 -2.170 5.263 1.00 83.88 90 PHE A C 1
ATOM 730 O O . PHE A 1 90 ? 1.010 -2.583 5.745 1.00 83.88 90 PHE A O 1
ATOM 737 N N . LEU A 1 91 ? 2.516 -2.581 4.077 1.00 84.56 91 LEU A N 1
ATOM 738 C CA . LEU A 1 91 ? 1.724 -3.392 3.143 1.00 84.56 91 LEU A CA 1
ATOM 739 C C . LEU A 1 91 ? 1.246 -4.722 3.741 1.00 84.56 91 LEU A C 1
ATOM 741 O O . LEU A 1 91 ? 0.138 -5.155 3.452 1.00 84.56 91 LEU A O 1
ATOM 745 N N . ASN A 1 92 ? 2.050 -5.366 4.592 1.00 83.38 92 ASN A N 1
ATOM 746 C CA . ASN A 1 92 ? 1.652 -6.640 5.206 1.00 83.38 92 ASN A CA 1
ATOM 747 C C . ASN A 1 92 ? 0.518 -6.477 6.234 1.00 83.38 92 ASN A C 1
ATOM 749 O O . ASN A 1 92 ? -0.103 -7.468 6.608 1.00 83.38 92 ASN A O 1
ATOM 753 N N . TYR A 1 93 ? 0.231 -5.245 6.657 1.00 83.19 93 TYR A N 1
ATOM 754 C CA . TYR A 1 93 ? -0.962 -4.872 7.411 1.00 83.19 93 TYR A CA 1
ATOM 755 C C . TYR A 1 93 ? -1.914 -4.132 6.463 1.00 83.19 93 TYR A C 1
ATOM 757 O O . TYR A 1 93 ? -2.079 -2.916 6.541 1.00 83.19 93 TYR A O 1
ATOM 765 N N . MET A 1 94 ? -2.469 -4.880 5.503 1.00 86.06 94 MET A N 1
ATOM 766 C CA . MET A 1 94 ? -3.395 -4.368 4.487 1.00 86.06 94 MET A CA 1
ATOM 767 C C . MET A 1 94 ? -4.540 -3.587 5.142 1.00 86.06 94 MET A C 1
ATOM 769 O O . MET A 1 94 ? -5.257 -4.125 5.986 1.00 86.06 94 MET A O 1
ATOM 773 N N . ASP A 1 95 ? -4.724 -2.340 4.717 1.00 91.44 95 ASP A N 1
ATOM 774 C CA . ASP A 1 95 ? -5.741 -1.431 5.239 1.00 91.44 95 ASP A CA 1
ATOM 775 C C . ASP A 1 95 ? -6.490 -0.813 4.058 1.00 91.44 95 ASP A C 1
ATOM 777 O O . ASP A 1 95 ? -5.923 -0.046 3.284 1.00 91.44 95 ASP A O 1
ATOM 781 N N . LEU A 1 96 ? -7.763 -1.164 3.879 1.00 93.88 96 LEU A N 1
ATOM 782 C CA . LEU A 1 96 ? -8.570 -0.635 2.777 1.00 93.88 96 LEU A CA 1
ATOM 783 C C . LEU A 1 96 ? -9.090 0.786 3.060 1.00 93.88 96 LEU A C 1
ATOM 785 O O . LEU A 1 96 ? -9.455 1.487 2.114 1.00 93.88 96 LEU A O 1
ATOM 789 N N . ASP A 1 97 ? -9.081 1.244 4.321 1.00 92.38 97 ASP A N 1
ATOM 790 C CA . ASP A 1 97 ? -9.526 2.593 4.693 1.00 92.38 97 ASP A CA 1
ATOM 791 C C . ASP A 1 97 ? -8.545 3.671 4.176 1.00 92.38 97 ASP A C 1
ATOM 793 O O . ASP A 1 97 ? -8.941 4.823 3.980 1.00 92.38 97 ASP A O 1
ATOM 797 N N . ILE A 1 98 ? -7.289 3.317 3.857 1.00 93.38 98 ILE A N 1
ATOM 798 C CA . ILE A 1 98 ? -6.316 4.252 3.255 1.00 93.38 98 ILE A CA 1
ATOM 799 C C . ILE A 1 98 ? -6.449 4.417 1.732 1.00 93.38 98 ILE A C 1
ATOM 801 O O . ILE A 1 98 ? -5.684 5.178 1.134 1.00 93.38 98 ILE A O 1
ATOM 805 N N . GLY A 1 99 ? -7.410 3.736 1.106 1.00 95.06 99 GLY A N 1
ATOM 806 C CA . GLY A 1 99 ? -7.760 3.902 -0.303 1.00 95.06 99 GLY A CA 1
ATOM 807 C C . GLY A 1 99 ? -7.770 2.593 -1.085 1.00 95.06 99 GLY A C 1
ATOM 808 O O . GLY A 1 99 ? -7.048 1.652 -0.773 1.00 95.06 99 GLY A O 1
ATOM 809 N N . VAL A 1 100 ? -8.574 2.561 -2.146 1.00 96.94 100 VAL A N 1
ATOM 810 C CA . VAL A 1 100 ? -8.724 1.413 -3.048 1.00 96.94 100 VAL A CA 1
ATOM 811 C C . VAL A 1 100 ? -8.713 1.865 -4.504 1.00 96.94 100 VAL A C 1
ATOM 813 O O . VAL A 1 100 ? -8.900 3.043 -4.809 1.00 96.94 100 VAL A O 1
ATOM 816 N N . ASN A 1 101 ? -8.503 0.916 -5.406 1.00 95.94 101 ASN A N 1
ATOM 817 C CA . ASN A 1 101 ? -8.413 1.117 -6.839 1.00 95.94 101 ASN A CA 1
ATOM 818 C C . ASN A 1 101 ? -9.601 0.469 -7.552 1.00 95.94 101 ASN A C 1
ATOM 820 O O . ASN A 1 101 ? -9.841 -0.732 -7.423 1.00 95.94 101 ASN A O 1
ATOM 824 N N . SER A 1 102 ? -10.315 1.256 -8.351 1.00 94.25 102 SER A N 1
ATOM 825 C CA . SER A 1 102 ? -11.403 0.773 -9.206 1.00 94.25 102 SER A CA 1
ATOM 826 C C . SER A 1 102 ? -10.904 0.083 -10.480 1.00 94.25 102 SER A C 1
ATOM 828 O O . SER A 1 102 ? -11.686 -0.556 -11.184 1.00 94.25 102 SER A O 1
ATOM 830 N N . HIS A 1 103 ? -9.614 0.231 -10.803 1.00 91.44 103 HIS A N 1
ATOM 831 C CA . HIS A 1 103 ? -8.974 -0.205 -12.051 1.00 91.44 103 HIS A CA 1
ATOM 832 C C . HIS A 1 103 ? -9.579 0.417 -13.316 1.00 91.44 103 HIS A C 1
ATOM 834 O O . HIS A 1 103 ? -9.436 -0.116 -14.416 1.00 91.44 103 HIS A O 1
ATOM 840 N N . GLY A 1 104 ? -10.255 1.559 -13.167 1.00 89.69 104 GLY A N 1
ATOM 841 C CA . GLY A 1 104 ? -10.804 2.339 -14.270 1.00 89.69 104 GLY A CA 1
ATOM 842 C C . GLY A 1 104 ? -9.784 3.282 -14.916 1.00 89.69 104 GLY A C 1
ATOM 843 O O . GLY A 1 104 ? -8.569 3.148 -14.781 1.00 89.69 104 GLY A O 1
ATOM 844 N N . LYS A 1 105 ? -10.284 4.315 -15.603 1.00 89.31 105 LYS A N 1
ATOM 845 C CA . LYS A 1 105 ? -9.439 5.328 -16.271 1.00 89.31 105 LYS A CA 1
ATOM 846 C C . LYS A 1 105 ? -8.502 6.075 -15.311 1.00 89.31 105 LYS A C 1
ATOM 848 O O . LYS A 1 105 ? -7.445 6.530 -15.735 1.00 89.31 105 LYS A O 1
ATOM 853 N N . ASN A 1 106 ? -8.882 6.174 -14.038 1.00 91.44 106 ASN A N 1
ATOM 854 C CA . ASN A 1 106 ? -8.136 6.881 -12.999 1.00 91.44 106 ASN A CA 1
ATOM 855 C C . ASN A 1 106 ? -7.281 5.948 -12.130 1.00 91.44 106 ASN A C 1
ATOM 857 O O . ASN A 1 106 ? -6.781 6.389 -11.099 1.00 91.44 106 ASN A O 1
ATOM 861 N N . ALA A 1 107 ? -7.075 4.690 -12.541 1.00 93.31 107 ALA A N 1
ATOM 862 C CA . ALA A 1 107 ? -6.401 3.680 -11.727 1.00 93.31 107 ALA A CA 1
ATOM 863 C C . ALA A 1 107 ? -5.038 4.138 -11.188 1.00 93.31 107 ALA A C 1
ATOM 865 O O . ALA A 1 107 ? -4.718 3.870 -10.037 1.00 93.31 107 ALA A O 1
ATOM 866 N N . TYR A 1 108 ? -4.243 4.865 -11.981 1.00 92.94 108 TYR A N 1
ATOM 867 C CA . TYR A 1 108 ? -2.962 5.396 -11.508 1.00 92.94 108 TYR A CA 1
ATOM 868 C C . TYR A 1 108 ? -3.138 6.376 -10.340 1.00 92.94 108 TYR A C 1
ATOM 870 O O . TYR A 1 108 ? -2.485 6.208 -9.314 1.00 92.94 108 TYR A O 1
ATOM 878 N N . ALA A 1 109 ? -4.044 7.350 -10.472 1.00 94.06 109 ALA A N 1
ATOM 879 C CA . ALA A 1 109 ? -4.291 8.379 -9.463 1.00 94.06 109 ALA A CA 1
ATOM 880 C C . ALA A 1 109 ? -4.961 7.816 -8.200 1.00 94.06 109 ALA A C 1
ATOM 882 O O . ALA A 1 109 ? -4.576 8.179 -7.094 1.00 94.06 109 ALA A O 1
ATOM 883 N N . GLU A 1 110 ? -5.912 6.892 -8.352 1.00 95.69 110 GLU A N 1
ATOM 884 C CA . GLU A 1 110 ? -6.502 6.152 -7.226 1.00 95.69 110 GLU A CA 1
ATOM 885 C C . GLU A 1 110 ? -5.430 5.324 -6.505 1.00 95.69 110 GLU A C 1
ATOM 887 O O . GLU A 1 110 ? -5.323 5.356 -5.281 1.00 95.69 110 GLU A O 1
ATOM 892 N N . GLY A 1 111 ? -4.564 4.665 -7.281 1.00 95.50 111 GLY A N 1
ATOM 893 C CA . GLY A 1 111 ? -3.441 3.886 -6.779 1.00 95.50 111 GLY A CA 1
ATOM 894 C C . GLY A 1 111 ? -2.408 4.700 -6.004 1.00 95.50 111 GLY A C 1
ATOM 895 O O . GLY A 1 111 ? -1.850 4.213 -5.023 1.00 95.50 111 GLY A O 1
ATOM 896 N N . MET A 1 112 ? -2.174 5.955 -6.401 1.00 94.50 112 MET A N 1
ATOM 897 C CA . MET A 1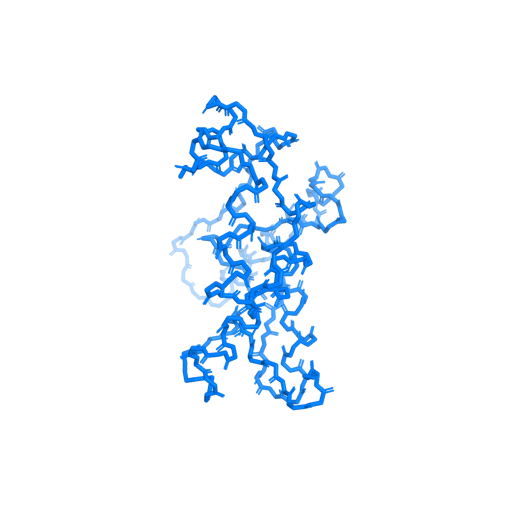 112 ? -1.226 6.843 -5.720 1.00 94.50 112 MET A CA 1
ATOM 898 C C . MET A 1 112 ? -1.621 7.102 -4.262 1.00 94.50 112 MET A C 1
ATOM 900 O O . MET A 1 112 ? -0.733 7.244 -3.423 1.00 94.50 112 MET A O 1
ATOM 904 N N . VAL A 1 113 ? -2.923 7.137 -3.945 1.00 94.81 113 VAL A N 1
ATOM 905 C CA . VAL A 1 113 ? -3.434 7.483 -2.605 1.00 94.81 113 VAL A CA 1
ATOM 906 C C . VAL A 1 113 ? -2.915 6.517 -1.535 1.00 94.81 113 VAL A C 1
ATOM 908 O O . VAL A 1 113 ? -2.359 6.963 -0.530 1.00 94.81 113 VAL A O 1
ATOM 911 N N . TYR A 1 114 ? -3.028 5.205 -1.769 1.00 95.25 114 TYR A N 1
ATOM 912 C CA . TYR A 1 114 ? -2.478 4.182 -0.869 1.00 95.25 114 TYR A CA 1
ATOM 913 C C . TYR A 1 114 ? -1.019 3.840 -1.211 1.00 95.25 114 TYR A C 1
ATOM 915 O O . TYR A 1 114 ? -0.201 3.597 -0.325 1.00 95.25 114 TYR A O 1
ATOM 923 N N . GLY A 1 115 ? -0.646 3.875 -2.492 1.00 94.56 115 GLY A N 1
ATOM 924 C CA . GLY A 1 115 ? 0.684 3.500 -2.961 1.00 94.56 115 GLY A CA 1
ATOM 925 C C . GLY A 1 115 ? 1.794 4.386 -2.401 1.00 94.56 115 GLY A C 1
ATOM 926 O O . GLY A 1 115 ? 2.851 3.881 -2.028 1.00 94.56 115 GLY A O 1
ATOM 927 N N . HIS A 1 116 ? 1.554 5.692 -2.255 1.00 92.81 116 HIS A N 1
ATOM 928 C CA . HIS A 1 116 ? 2.528 6.598 -1.638 1.00 92.81 116 HIS A CA 1
ATOM 929 C C . HIS A 1 116 ? 2.718 6.325 -0.142 1.00 92.81 116 HIS A C 1
ATOM 931 O O . HIS A 1 116 ? 3.821 6.520 0.366 1.00 92.81 116 HIS A O 1
ATOM 937 N N . LYS A 1 117 ? 1.680 5.845 0.555 1.00 90.25 117 LYS A N 1
ATOM 938 C CA . LYS A 1 117 ? 1.760 5.472 1.974 1.00 90.25 117 LYS A CA 1
ATOM 939 C C . LYS A 1 117 ? 2.594 4.210 2.177 1.00 90.25 117 LYS A C 1
ATOM 941 O O . LYS A 1 117 ? 3.347 4.150 3.142 1.00 90.25 117 LYS A O 1
ATOM 946 N N . TYR A 1 118 ? 2.483 3.243 1.264 1.00 91.06 118 TYR A N 1
ATOM 947 C CA . TYR A 1 118 ? 3.235 1.987 1.326 1.00 91.06 118 TYR A CA 1
ATOM 948 C C . TYR A 1 118 ? 4.667 2.097 0.803 1.00 91.06 118 TYR A C 1
ATOM 950 O O . TYR A 1 118 ? 5.584 1.527 1.387 1.00 91.06 118 TYR A O 1
ATOM 958 N N . PHE A 1 119 ? 4.869 2.795 -0.315 1.00 89.38 119 PHE A N 1
ATOM 959 C CA . PHE A 1 119 ? 6.116 2.694 -1.078 1.00 89.38 119 PHE A CA 1
ATOM 960 C C . PHE A 1 119 ? 6.886 4.011 -1.180 1.00 89.38 119 PHE A C 1
ATOM 962 O O . PHE A 1 119 ? 8.063 3.983 -1.535 1.00 89.38 119 PHE A O 1
ATOM 969 N N . LYS A 1 120 ? 6.276 5.151 -0.827 1.00 86.81 120 LYS A N 1
ATOM 970 C CA . LYS A 1 120 ? 6.750 6.505 -1.178 1.00 86.81 120 LYS A CA 1
ATOM 971 C C . LYS A 1 120 ? 6.657 6.766 -2.688 1.00 86.81 120 LYS A C 1
ATOM 973 O O . LYS A 1 120 ? 6.566 5.845 -3.500 1.00 86.81 120 LYS A O 1
ATOM 978 N N . GLU A 1 121 ? 6.656 8.042 -3.066 1.00 86.62 121 GLU A N 1
ATOM 979 C CA . GLU A 1 121 ? 6.363 8.506 -4.433 1.00 86.62 121 GLU A CA 1
ATOM 980 C C . GLU A 1 121 ? 7.251 7.847 -5.502 1.00 86.62 121 GLU A C 1
ATOM 982 O O . GLU A 1 121 ? 6.758 7.298 -6.489 1.00 86.62 121 GLU A O 1
ATOM 987 N N . MET A 1 122 ? 8.567 7.841 -5.280 1.00 85.38 122 MET A N 1
ATOM 988 C CA . MET A 1 122 ? 9.526 7.370 -6.278 1.00 85.38 122 MET A CA 1
ATOM 989 C C . MET A 1 122 ? 9.454 5.856 -6.507 1.00 85.38 122 MET A C 1
ATOM 991 O O . MET A 1 122 ? 9.442 5.405 -7.655 1.00 85.38 122 MET A O 1
ATOM 995 N N . ASN A 1 123 ? 9.323 5.058 -5.442 1.00 88.44 123 ASN A N 1
ATOM 996 C CA . ASN A 1 123 ? 9.170 3.611 -5.605 1.00 88.44 123 ASN A CA 1
ATOM 997 C C . ASN A 1 123 ? 7.804 3.259 -6.187 1.00 88.44 123 ASN A C 1
ATOM 999 O O . ASN A 1 123 ? 7.731 2.351 -7.009 1.00 88.44 123 ASN A O 1
ATOM 1003 N N . TYR A 1 124 ? 6.733 3.975 -5.823 1.00 91.44 124 TYR A N 1
ATOM 1004 C CA . TYR A 1 124 ? 5.421 3.754 -6.430 1.00 91.44 124 TYR A CA 1
ATOM 1005 C C . TYR A 1 124 ? 5.482 3.940 -7.952 1.00 91.44 124 TYR A C 1
ATOM 1007 O O . TYR A 1 124 ? 5.064 3.054 -8.700 1.00 91.44 124 TYR A O 1
ATOM 1015 N N . LYS A 1 125 ? 6.107 5.027 -8.425 1.00 89.94 125 LYS A N 1
ATOM 1016 C CA . LYS A 1 125 ? 6.327 5.263 -9.858 1.00 89.94 125 LYS A CA 1
ATOM 1017 C C . LYS A 1 125 ? 7.081 4.101 -10.515 1.00 89.94 125 LYS A C 1
ATOM 1019 O O . LYS A 1 125 ? 6.602 3.553 -11.507 1.00 89.94 125 LYS A O 1
ATOM 1024 N N . ARG A 1 126 ? 8.202 3.654 -9.939 1.00 89.38 126 ARG A N 1
ATOM 1025 C CA . ARG A 1 126 ? 8.959 2.500 -10.463 1.00 89.38 126 ARG A CA 1
ATOM 1026 C C . ARG A 1 126 ? 8.143 1.217 -10.507 1.00 89.38 126 ARG A C 1
ATOM 1028 O O . ARG A 1 126 ? 8.163 0.511 -11.510 1.00 89.38 126 ARG A O 1
ATOM 1035 N N . LEU A 1 127 ? 7.394 0.928 -9.447 1.00 93.75 127 LEU A N 1
ATOM 1036 C CA . LEU A 1 127 ? 6.542 -0.254 -9.381 1.00 93.75 127 LEU A CA 1
ATOM 1037 C C . LEU A 1 127 ? 5.485 -0.232 -10.487 1.00 93.75 127 LEU A C 1
ATOM 1039 O O . LEU A 1 127 ? 5.252 -1.265 -11.108 1.00 93.75 127 LEU A O 1
ATOM 1043 N N . THR A 1 128 ? 4.885 0.926 -10.789 1.00 93.25 128 THR A N 1
ATOM 1044 C CA . THR A 1 128 ? 3.925 1.037 -11.904 1.00 93.25 128 THR A CA 1
ATOM 1045 C C . THR A 1 128 ? 4.580 0.799 -13.265 1.00 93.25 128 THR A C 1
ATOM 1047 O O . THR A 1 128 ? 3.976 0.151 -14.122 1.00 93.25 128 THR A O 1
ATOM 1050 N N . MET A 1 129 ? 5.830 1.232 -13.466 1.00 90.62 129 MET A N 1
ATOM 1051 C CA . MET A 1 129 ? 6.596 0.936 -14.684 1.00 90.62 129 MET A CA 1
ATOM 1052 C C . MET A 1 129 ? 6.854 -0.566 -14.818 1.00 90.62 129 MET A C 1
ATOM 1054 O O . MET A 1 129 ? 6.486 -1.160 -15.829 1.00 90.62 129 MET A O 1
ATOM 1058 N N . VAL A 1 130 ? 7.382 -1.201 -13.765 1.00 92.44 130 VAL A N 1
ATOM 1059 C CA . VAL A 1 130 ? 7.623 -2.653 -13.732 1.00 92.44 130 VAL A CA 1
ATOM 1060 C C . VAL A 1 130 ? 6.331 -3.415 -14.000 1.00 92.44 130 VAL A C 1
ATOM 1062 O O . VAL A 1 130 ? 6.294 -4.257 -14.893 1.00 92.44 130 VAL A O 1
ATOM 1065 N N . LYS A 1 131 ? 5.250 -3.079 -13.287 1.00 94.69 131 LYS A N 1
ATOM 1066 C CA . LYS A 1 131 ? 3.923 -3.677 -13.464 1.00 94.69 131 LYS A CA 1
ATOM 1067 C C . LYS A 1 131 ? 3.443 -3.586 -14.912 1.00 94.69 131 LYS A C 1
ATOM 1069 O O . LYS A 1 131 ? 2.946 -4.572 -15.445 1.00 94.69 131 LYS A O 1
ATOM 1074 N N . THR A 1 132 ? 3.623 -2.430 -15.548 1.00 92.94 132 THR A N 1
ATOM 1075 C CA . THR A 1 132 ? 3.246 -2.199 -16.952 1.00 92.94 132 THR A CA 1
ATOM 1076 C C . THR A 1 132 ? 4.030 -3.085 -17.914 1.00 92.94 132 THR A C 1
ATOM 1078 O O . THR A 1 132 ? 3.473 -3.536 -18.912 1.00 92.94 132 THR A O 1
ATOM 1081 N N . THR A 1 133 ? 5.302 -3.345 -17.620 1.00 90.12 133 THR A N 1
ATOM 1082 C CA . THR A 1 133 ? 6.166 -4.193 -18.446 1.00 90.12 133 THR A CA 1
ATOM 1083 C C . THR A 1 133 ? 5.849 -5.677 -18.272 1.00 90.12 133 THR A C 1
ATOM 1085 O O . THR A 1 133 ? 5.727 -6.395 -19.261 1.00 90.12 133 THR A O 1
ATOM 1088 N N . VAL A 1 134 ? 5.702 -6.149 -17.030 1.00 91.75 134 VAL A N 1
ATOM 1089 C CA . VAL A 1 134 ? 5.587 -7.590 -16.729 1.00 91.75 134 VAL A CA 1
ATOM 1090 C C . VAL A 1 134 ? 4.152 -8.119 -16.774 1.00 91.75 134 VAL A C 1
ATOM 1092 O O . VAL A 1 134 ? 3.947 -9.309 -16.988 1.00 91.75 134 VAL A O 1
ATOM 1095 N N . ASP A 1 135 ? 3.154 -7.255 -16.580 1.00 94.25 135 ASP A N 1
ATOM 1096 C CA . ASP A 1 135 ? 1.730 -7.593 -16.661 1.00 94.25 135 ASP A CA 1
ATOM 1097 C C . ASP A 1 135 ? 0.946 -6.469 -17.366 1.00 94.25 135 ASP A C 1
ATOM 1099 O O . ASP A 1 135 ? 0.135 -5.771 -16.748 1.00 94.25 135 ASP A O 1
ATOM 1103 N N . PRO A 1 136 ? 1.169 -6.272 -18.679 1.00 91.94 136 PRO A N 1
ATOM 1104 C CA . PRO A 1 136 ? 0.560 -5.180 -19.441 1.00 91.94 136 PRO A CA 1
ATOM 1105 C C . PRO A 1 136 ? -0.969 -5.276 -19.529 1.00 91.94 136 PRO A C 1
ATOM 1107 O O . PRO A 1 136 ? -1.638 -4.266 -19.729 1.00 91.94 136 PRO A O 1
ATOM 1110 N N . SER A 1 137 ? -1.537 -6.477 -19.376 1.00 91.69 137 SER A N 1
ATOM 1111 C CA . SER A 1 137 ? -2.989 -6.692 -19.328 1.00 91.69 137 SER A CA 1
ATOM 1112 C C . SER A 1 137 ? -3.611 -6.388 -17.962 1.00 91.69 137 SER A C 1
ATOM 1114 O O . SER A 1 137 ? -4.831 -6.474 -17.815 1.00 91.69 137 SER A O 1
ATOM 1116 N N . ASN A 1 138 ? -2.779 -6.062 -16.965 1.00 93.38 138 ASN A N 1
ATOM 1117 C CA . ASN A 1 138 ? -3.163 -5.896 -15.569 1.00 93.38 138 ASN A CA 1
ATOM 1118 C C . ASN A 1 138 ? -3.971 -7.097 -15.037 1.00 93.38 138 ASN A C 1
ATOM 1120 O O . ASN A 1 138 ? -4.985 -6.927 -14.355 1.00 93.38 138 ASN A O 1
ATOM 1124 N N . PHE A 1 139 ? -3.581 -8.322 -15.404 1.00 95.81 139 PHE A N 1
ATOM 1125 C CA . PHE A 1 139 ? -4.282 -9.550 -15.033 1.00 95.81 139 PHE A CA 1
ATOM 1126 C C . PHE A 1 139 ? -4.247 -9.776 -13.518 1.00 95.81 139 PHE A C 1
ATOM 1128 O O . PHE A 1 139 ? -5.283 -10.044 -12.910 1.00 95.81 139 PHE A O 1
ATOM 1135 N N . PHE A 1 140 ? -3.076 -9.612 -12.898 1.00 96.56 140 PHE A N 1
ATOM 1136 C CA . PHE A 1 140 ? -2.898 -9.785 -11.459 1.00 96.56 140 PHE A CA 1
ATOM 1137 C C . PHE A 1 140 ? -3.278 -8.502 -10.721 1.00 96.56 140 PHE A C 1
ATOM 1139 O O . PHE A 1 140 ? -2.438 -7.620 -10.534 1.00 96.56 140 PHE A O 1
ATOM 1146 N N . ARG A 1 141 ? -4.539 -8.378 -10.307 1.00 95.56 141 ARG A N 1
ATOM 1147 C CA . ARG A 1 141 ? -5.033 -7.179 -9.619 1.00 95.56 141 ARG A CA 1
ATOM 1148 C C . ARG A 1 141 ? -5.994 -7.491 -8.476 1.00 95.56 141 ARG A C 1
ATOM 1150 O O . ARG A 1 141 ? -6.725 -8.475 -8.530 1.00 95.56 141 ARG A O 1
ATOM 1157 N N . ASN A 1 142 ? -5.984 -6.620 -7.473 1.00 95.75 142 ASN A N 1
ATOM 1158 C CA . ASN A 1 142 ? -6.925 -6.562 -6.353 1.00 95.75 142 ASN A CA 1
ATOM 1159 C C . ASN A 1 142 ? -7.175 -5.085 -5.987 1.00 95.75 142 ASN A C 1
ATOM 1161 O O . ASN A 1 142 ? -6.682 -4.184 -6.665 1.00 95.75 142 ASN A O 1
ATOM 1165 N N . GLU A 1 143 ? -7.917 -4.817 -4.921 1.00 96.88 143 GLU A N 1
ATOM 1166 C CA . GLU A 1 143 ? -8.325 -3.480 -4.479 1.00 96.88 143 GLU A CA 1
ATOM 1167 C C . GLU A 1 143 ? -7.150 -2.517 -4.244 1.00 96.88 143 GLU A C 1
ATOM 1169 O O . GLU A 1 143 ? -7.350 -1.311 -4.318 1.00 96.88 143 GLU A O 1
ATOM 1174 N N . GLN A 1 144 ? -5.930 -3.008 -4.004 1.00 97.25 144 GLN A N 1
ATOM 1175 C CA . GLN A 1 144 ? -4.739 -2.178 -3.778 1.00 97.25 144 GLN A CA 1
ATOM 1176 C C . GLN A 1 144 ? -3.521 -2.612 -4.609 1.00 97.25 144 GLN A C 1
ATOM 1178 O O . GLN A 1 144 ? -2.381 -2.253 -4.314 1.00 97.25 144 GLN A O 1
ATOM 1183 N N . SER A 1 145 ? -3.719 -3.371 -5.686 1.00 95.69 145 SER A N 1
ATOM 1184 C CA . SER A 1 145 ? -2.605 -3.770 -6.547 1.00 95.69 145 SER A CA 1
ATOM 1185 C C . SER A 1 145 ? -2.024 -2.553 -7.261 1.00 95.69 145 SER A C 1
ATOM 1187 O O . SER A 1 145 ? -2.761 -1.632 -7.619 1.00 95.69 145 SER A O 1
ATOM 1189 N N . ILE A 1 146 ? -0.717 -2.565 -7.519 1.00 96.62 146 ILE A N 1
ATOM 1190 C CA . ILE A 1 146 ? -0.072 -1.550 -8.355 1.00 96.62 146 ILE A CA 1
ATOM 1191 C C . ILE A 1 146 ? -0.759 -1.526 -9.733 1.00 96.62 146 ILE A C 1
ATOM 1193 O O . ILE A 1 146 ? -0.860 -2.583 -10.362 1.00 96.62 146 ILE A O 1
ATOM 1197 N N . PRO A 1 147 ? -1.241 -0.366 -10.209 1.00 95.19 147 PRO A N 1
ATOM 1198 C CA . PRO A 1 147 ? -1.871 -0.257 -11.517 1.00 95.19 147 PRO A CA 1
ATOM 1199 C C . PRO A 1 147 ? -0.824 -0.203 -12.636 1.00 95.19 147 PRO A C 1
ATOM 1201 O O . PRO A 1 147 ? 0.322 0.207 -12.438 1.00 95.19 147 PRO A O 1
ATOM 1204 N N . THR A 1 148 ? -1.233 -0.569 -13.847 1.00 93.06 148 THR A N 1
ATOM 1205 C CA . THR A 1 148 ? -0.452 -0.312 -15.064 1.00 93.06 148 THR A CA 1
ATOM 1206 C C . THR A 1 148 ? -0.585 1.150 -15.493 1.00 93.06 148 THR A C 1
ATOM 1208 O O . THR A 1 148 ? -1.658 1.746 -15.374 1.00 93.06 148 THR A O 1
ATOM 1211 N N . LEU A 1 149 ? 0.467 1.715 -16.080 1.00 86.94 149 LEU A N 1
ATOM 1212 C CA . LEU A 1 149 ? 0.428 3.016 -16.736 1.00 86.94 149 LEU A CA 1
ATOM 1213 C C . LEU A 1 149 ? -0.382 2.912 -18.032 1.00 86.94 149 LEU A C 1
ATOM 1215 O O . LEU A 1 149 ? -0.086 2.106 -18.918 1.00 86.94 149 LEU A O 1
ATOM 1219 N N . SER A 1 150 ? -1.413 3.748 -18.146 1.00 72.44 150 SER A N 1
ATOM 1220 C CA . SER A 1 150 ? -2.143 3.920 -19.403 1.00 72.44 150 SER A CA 1
ATOM 1221 C C . SER A 1 150 ? -1.231 4.583 -20.449 1.00 72.44 150 SER A C 1
ATOM 1223 O O . SER A 1 150 ? -0.285 5.292 -20.105 1.00 72.44 150 SER A O 1
ATOM 1225 N N . SER A 1 151 ? -1.539 4.411 -21.736 1.00 59.28 151 SER A N 1
ATOM 1226 C CA . SER A 1 151 ? -0.823 5.072 -22.837 1.00 59.28 151 SER A CA 1
ATOM 1227 C C . SER A 1 151 ? -0.802 6.604 -22.751 1.00 59.28 151 SER A C 1
ATOM 1229 O O . SER A 1 151 ? 0.028 7.213 -23.407 1.00 59.28 151 SER A O 1
ATOM 1231 N N . SER A 1 152 ? -1.686 7.235 -21.967 1.00 54.59 152 SER A N 1
ATOM 1232 C CA . SER A 1 152 ? -1.679 8.689 -21.732 1.00 54.59 152 SER A CA 1
ATOM 1233 C C . SER A 1 152 ? -0.618 9.159 -20.727 1.00 54.59 152 SER A C 1
ATOM 1235 O O . SER A 1 152 ? -0.475 10.359 -20.528 1.00 54.59 152 SER A O 1
ATOM 1237 N N . TRP A 1 153 ? 0.061 8.225 -20.056 1.00 47.84 153 TRP A N 1
ATOM 1238 C CA . TRP A 1 153 ? 1.064 8.472 -19.012 1.00 47.84 153 TRP A CA 1
ATOM 1239 C C . TRP A 1 153 ? 2.427 7.831 -19.330 1.00 47.84 153 TRP A C 1
ATOM 1241 O O . TRP A 1 153 ? 3.316 7.847 -18.479 1.00 47.84 153 TRP A O 1
ATOM 1251 N N . LYS A 1 154 ? 2.561 7.235 -20.523 1.00 44.78 154 LYS A N 1
ATOM 1252 C CA . LYS A 1 154 ? 3.838 6.808 -21.110 1.00 44.78 154 LYS A CA 1
ATOM 1253 C C . LYS A 1 154 ? 4.482 7.988 -21.822 1.00 44.78 154 LYS A C 1
ATOM 1255 O O . LYS A 1 154 ? 5.719 8.102 -21.719 1.00 44.78 154 LYS A O 1
#